Protein AF-A0A291Q264-F1 (afdb_monomer_lite)

Radius of gyration: 13.51 Å; chains: 1; bounding box: 30×26×34 Å

InterPro domains:
  IPR029063 S-adenosyl-L-methionine-dependent methyltransferase superfamily [G3DSA:3.40.50.150] (1-92)
  IPR029063 S-adenosyl-L-methionine-dependent methyltransferase superfamily [SSF53335] (27-88)

Organism: NCBI:txid1616117

Foldseek 3Di:
DDPCVVQDQAKAQDDADPVRHRPAIDGGPVVLVVVCVVVVQDFAEEEEAERALCPNVLVSDDGYHYEYDYPDVVSPVNSVVVVVVSVHDDYDD

pLDDT: mean 85.63, std 9.92, range [52.91, 95.81]

Secondary structure (DSSP, 8-state):
--HHHHTSSS-EEEEE-TTS-EEEEEPPHHHHHHHHHHHT--TT-EEEEES-SSHHHHHS-SSSEEEEE-S-HHHHHHHHHHHTTTT------

Structure (mmCIF, N/CA/C/O backbone):
data_AF-A0A291Q264-F1
#
_entry.id   AF-A0A291Q264-F1
#
loop_
_atom_site.group_PDB
_atom_site.id
_atom_site.type_symbol
_atom_site.label_atom_id
_atom_site.label_alt_id
_atom_site.label_comp_id
_atom_site.label_asym_id
_atom_site.label_entity_id
_atom_site.label_seq_id
_atom_site.pdbx_PDB_ins_code
_atom_site.Cartn_x
_atom_site.Cartn_y
_atom_site.Cartn_z
_atom_site.occupancy
_atom_site.B_iso_or_equiv
_atom_site.auth_seq_id
_atom_site.auth_comp_id
_atom_site.auth_asym_id
_atom_site.auth_atom_id
_atom_site.pdbx_PDB_model_num
ATOM 1 N N . MET A 1 1 ? -0.629 8.226 -15.946 1.00 81.88 1 MET A N 1
ATOM 2 C CA . MET A 1 1 ? -1.523 7.114 -16.327 1.00 81.88 1 MET A CA 1
ATOM 3 C C . MET A 1 1 ? -2.898 7.684 -16.666 1.00 81.88 1 MET A C 1
ATOM 5 O O . MET A 1 1 ? -3.341 8.557 -15.924 1.00 81.88 1 MET A O 1
ATOM 9 N N . PRO A 1 2 ? -3.545 7.264 -17.768 1.00 92.62 2 PRO A N 1
ATOM 10 C CA . PRO A 1 2 ? -4.931 7.628 -18.083 1.00 92.62 2 PRO A CA 1
ATOM 11 C C . PRO A 1 2 ? -5.925 7.121 -17.026 1.00 92.62 2 PRO A C 1
ATOM 13 O O . PRO A 1 2 ? -5.717 6.057 -16.449 1.00 92.62 2 PRO A O 1
ATOM 16 N N . LEU A 1 3 ? -7.034 7.836 -16.801 1.00 92.19 3 LEU A N 1
ATOM 17 C CA . LEU A 1 3 ? -8.007 7.475 -15.756 1.00 92.19 3 LEU A CA 1
ATOM 18 C C . LEU A 1 3 ? -8.634 6.091 -15.962 1.00 92.19 3 LEU A C 1
ATOM 20 O O . LEU A 1 3 ? -8.739 5.333 -15.009 1.00 92.19 3 LEU A O 1
ATOM 24 N N . HIS A 1 4 ? -9.002 5.724 -17.192 1.00 92.69 4 HIS A N 1
ATOM 25 C CA . HIS A 1 4 ? -9.608 4.412 -17.456 1.00 92.69 4 HIS A CA 1
ATOM 26 C C . HIS A 1 4 ? -8.682 3.245 -17.077 1.00 92.69 4 HIS A C 1
ATOM 28 O O . HIS A 1 4 ? -9.162 2.195 -16.675 1.00 92.69 4 HIS A O 1
ATOM 34 N N . GLN A 1 5 ? -7.364 3.439 -17.173 1.00 90.75 5 GLN A N 1
ATOM 35 C CA . GLN A 1 5 ? -6.373 2.458 -16.743 1.00 90.75 5 GLN A CA 1
ATOM 36 C C . GLN A 1 5 ? -6.178 2.501 -15.223 1.00 90.75 5 GLN A C 1
ATOM 38 O O . GLN A 1 5 ? -6.028 1.463 -14.594 1.00 90.75 5 GLN A O 1
ATOM 43 N N . ALA A 1 6 ? -6.233 3.695 -14.625 1.00 89.31 6 ALA A N 1
ATOM 44 C CA . ALA A 1 6 ? -6.130 3.880 -13.179 1.00 89.31 6 ALA A CA 1
ATOM 45 C C . ALA A 1 6 ? -7.277 3.229 -12.392 1.00 89.31 6 ALA A C 1
ATOM 47 O O . ALA A 1 6 ? -7.068 2.789 -11.268 1.00 89.31 6 ALA A O 1
ATOM 48 N N . TYR A 1 7 ? -8.473 3.203 -12.979 1.00 90.94 7 TYR A N 1
ATOM 49 C CA . TYR A 1 7 ? -9.685 2.638 -12.386 1.00 90.94 7 TYR A CA 1
ATOM 50 C C . TYR A 1 7 ? -10.072 1.283 -12.992 1.00 90.94 7 TYR A C 1
ATOM 52 O O . TYR A 1 7 ? -11.171 0.790 -12.743 1.00 90.94 7 TYR A O 1
ATOM 60 N N . ALA A 1 8 ? -9.199 0.682 -13.805 1.00 94.81 8 ALA A N 1
ATOM 61 C CA . ALA A 1 8 ? -9.416 -0.675 -14.282 1.00 94.81 8 ALA A CA 1
ATOM 62 C C . ALA A 1 8 ? -9.398 -1.650 -13.097 1.00 94.81 8 ALA A C 1
ATOM 64 O O . ALA A 1 8 ? -8.661 -1.458 -12.130 1.00 94.81 8 ALA A O 1
ATOM 65 N N . ASN A 1 9 ? -10.183 -2.724 -13.185 1.00 95.81 9 ASN A N 1
ATOM 66 C CA . ASN A 1 9 ? -10.187 -3.773 -12.168 1.00 95.81 9 ASN A CA 1
ATOM 67 C C . ASN A 1 9 ? -9.005 -4.748 -12.353 1.00 95.81 9 ASN A C 1
ATOM 69 O O . ASN A 1 9 ? -9.199 -5.959 -12.438 1.00 95.81 9 ASN A O 1
ATOM 73 N N . ASP A 1 10 ? -7.795 -4.206 -12.483 1.00 95.69 10 ASP A N 1
ATOM 74 C CA . ASP A 1 10 ? -6.568 -4.942 -12.784 1.00 95.69 10 ASP A CA 1
ATOM 75 C C . ASP A 1 10 ? -5.375 -4.354 -12.013 1.00 95.69 10 ASP A C 1
ATOM 77 O O . ASP A 1 10 ? -5.439 -3.254 -11.461 1.00 95.69 10 ASP A O 1
ATOM 81 N N . THR A 1 11 ? -4.285 -5.109 -11.956 1.00 93.25 11 THR A N 1
ATOM 82 C CA . THR A 1 11 ? -3.035 -4.718 -11.306 1.00 93.25 11 THR A CA 1
ATOM 83 C C . THR A 1 11 ? -2.368 -3.580 -12.070 1.00 93.25 11 THR A C 1
ATOM 85 O O . THR A 1 11 ? -2.199 -3.631 -13.288 1.00 93.25 11 THR A O 1
ATOM 88 N N . VAL A 1 12 ? -1.893 -2.571 -11.340 1.00 91.44 12 VAL A N 1
ATOM 89 C CA . VAL A 1 12 ? -1.115 -1.470 -11.918 1.00 91.44 12 VAL A CA 1
ATOM 90 C C . VAL A 1 12 ? 0.356 -1.649 -11.566 1.00 91.44 12 VAL A C 1
ATOM 92 O O . VAL A 1 12 ? 0.744 -1.594 -10.401 1.00 91.44 12 VAL A O 1
ATOM 95 N N . LEU A 1 13 ? 1.209 -1.815 -12.576 1.00 91.50 13 LEU A N 1
ATOM 96 C CA . LEU A 1 13 ? 2.661 -1.826 -12.392 1.00 91.50 13 LEU A CA 1
ATOM 97 C C . LEU A 1 13 ? 3.133 -0.397 -12.109 1.00 91.50 13 LEU A C 1
ATOM 99 O O . LEU A 1 13 ? 2.931 0.502 -12.925 1.00 91.50 13 LEU A O 1
ATOM 103 N N . THR A 1 14 ? 3.737 -0.167 -10.945 1.00 88.56 14 THR A N 1
ATOM 104 C CA . THR A 1 14 ? 4.049 1.199 -10.491 1.00 88.56 14 THR A CA 1
ATOM 105 C C . THR A 1 14 ? 5.534 1.520 -10.453 1.00 88.56 14 THR A C 1
ATOM 107 O O . THR A 1 14 ? 5.892 2.697 -10.388 1.00 88.56 14 THR A O 1
ATOM 11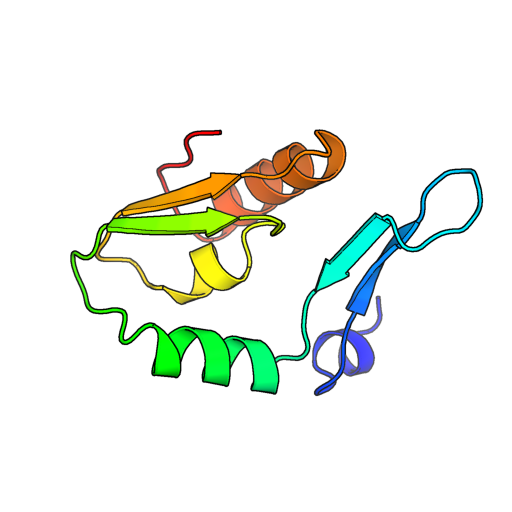0 N N . ARG A 1 15 ? 6.400 0.504 -10.472 1.00 86.31 15 ARG A N 1
ATOM 111 C CA . ARG A 1 15 ? 7.850 0.676 -10.546 1.00 86.31 15 ARG A CA 1
ATOM 112 C C . ARG A 1 15 ? 8.486 -0.518 -11.241 1.00 86.31 15 ARG A C 1
ATOM 114 O O . ARG A 1 15 ? 8.134 -1.661 -10.951 1.00 86.31 15 ARG A O 1
ATOM 121 N N . HIS A 1 16 ? 9.464 -0.227 -12.088 1.00 90.44 16 HIS A N 1
ATOM 122 C CA . HIS A 1 16 ? 10.408 -1.207 -12.605 1.00 90.44 16 HIS A CA 1
ATOM 123 C C . HIS A 1 16 ? 11.798 -0.901 -12.041 1.00 90.44 16 HIS A C 1
ATOM 125 O O . HIS A 1 16 ? 12.117 0.267 -11.806 1.00 90.44 16 HIS A O 1
ATOM 131 N N . SER A 1 17 ? 12.590 -1.933 -11.780 1.00 88.38 17 SER A N 1
ATOM 132 C CA . SER A 1 17 ? 14.019 -1.809 -11.488 1.00 88.38 17 SER A CA 1
ATOM 133 C C . SER A 1 17 ? 14.822 -1.579 -12.770 1.00 88.38 17 SER A C 1
ATOM 135 O O . SER A 1 17 ? 14.305 -1.725 -13.878 1.00 88.38 17 SER A O 1
ATOM 137 N N . ASP A 1 18 ? 16.101 -1.235 -12.615 1.00 89.81 18 ASP A N 1
ATOM 138 C CA . ASP A 1 18 ? 17.002 -0.929 -13.735 1.00 89.81 18 ASP A CA 1
ATOM 139 C C . ASP A 1 18 ? 17.206 -2.126 -14.684 1.00 89.81 18 ASP A C 1
ATOM 141 O O . ASP A 1 18 ? 17.464 -1.947 -15.871 1.00 89.81 18 ASP A O 1
ATOM 145 N N . ASP A 1 19 ? 17.034 -3.352 -14.180 1.00 92.56 19 ASP A N 1
ATOM 146 C CA . ASP A 1 19 ? 17.075 -4.603 -14.950 1.00 92.56 19 ASP A CA 1
ATOM 147 C C . ASP A 1 19 ? 15.736 -4.956 -15.635 1.00 92.56 19 ASP A C 1
ATOM 149 O O . ASP A 1 19 ? 15.594 -6.027 -16.225 1.00 92.56 19 ASP A O 1
ATOM 153 N N . GLY A 1 20 ? 14.741 -4.068 -15.556 1.00 90.94 20 GLY A N 1
ATOM 154 C CA . GLY A 1 20 ? 13.434 -4.213 -16.196 1.00 90.94 20 GLY A CA 1
ATOM 155 C C . GLY A 1 20 ? 12.423 -5.069 -15.429 1.00 90.94 20 GLY A C 1
ATOM 156 O O . GLY A 1 20 ? 11.289 -5.216 -15.890 1.00 90.94 20 GLY A O 1
ATOM 157 N N . ARG A 1 21 ? 12.770 -5.624 -14.260 1.00 91.62 21 ARG A N 1
ATOM 158 C CA . ARG A 1 21 ? 11.805 -6.374 -13.437 1.00 91.62 21 ARG A CA 1
ATOM 159 C C . ARG A 1 21 ? 10.783 -5.431 -12.808 1.00 91.62 21 ARG A C 1
ATOM 161 O O . ARG A 1 21 ? 11.077 -4.280 -12.497 1.00 91.62 21 ARG A O 1
ATOM 168 N N . VAL A 1 22 ? 9.569 -5.926 -12.572 1.00 90.25 22 VAL A N 1
ATOM 169 C CA . VAL A 1 22 ? 8.573 -5.197 -11.775 1.00 90.25 22 VAL A CA 1
ATOM 170 C C . VAL A 1 22 ? 9.041 -5.187 -10.323 1.00 90.25 22 VAL A C 1
ATOM 172 O O . VAL A 1 22 ? 9.096 -6.233 -9.680 1.00 90.25 22 VAL A O 1
ATOM 175 N N . ALA A 1 23 ? 9.368 -4.002 -9.816 1.00 88.69 23 ALA A N 1
ATOM 176 C CA . ALA A 1 23 ? 9.810 -3.798 -8.439 1.00 88.69 23 ALA A CA 1
ATOM 177 C C . ALA A 1 23 ? 8.642 -3.461 -7.500 1.00 88.69 23 ALA A C 1
ATOM 179 O O . ALA A 1 23 ? 8.699 -3.751 -6.313 1.00 88.69 23 ALA A O 1
ATOM 180 N N . SER A 1 24 ? 7.569 -2.853 -8.019 1.00 89.56 24 SER A N 1
ATOM 181 C CA . SER A 1 24 ? 6.376 -2.532 -7.232 1.00 89.56 24 SER A CA 1
ATOM 182 C C . SER A 1 24 ? 5.130 -2.511 -8.108 1.00 89.56 24 SER A C 1
ATOM 184 O O . SER A 1 24 ? 5.147 -2.037 -9.249 1.00 89.56 24 SER A O 1
ATOM 186 N N . SER A 1 25 ? 4.018 -2.965 -7.544 1.00 91.31 25 SER A N 1
ATOM 187 C CA . SER A 1 25 ? 2.700 -2.935 -8.171 1.00 91.31 25 SER A CA 1
ATOM 188 C C . SER A 1 25 ? 1.639 -2.532 -7.152 1.00 91.31 25 SER A C 1
ATOM 190 O O . SER A 1 25 ? 1.867 -2.595 -5.946 1.00 91.31 25 SER A O 1
ATOM 192 N N . LEU A 1 26 ? 0.497 -2.076 -7.648 1.00 90.50 26 LEU A N 1
ATOM 193 C CA . LEU A 1 26 ? -0.728 -1.964 -6.874 1.00 90.50 26 LEU A CA 1
ATOM 194 C C . LEU A 1 26 ? -1.627 -3.117 -7.288 1.00 90.50 26 LEU A C 1
ATOM 196 O O . LEU A 1 26 ? -1.932 -3.254 -8.475 1.00 90.50 26 LEU A O 1
ATOM 200 N N . SER A 1 27 ? -2.019 -3.928 -6.307 1.00 92.31 27 SER A N 1
ATOM 201 C CA . SER A 1 27 ? -2.978 -5.011 -6.496 1.00 92.31 27 SER A CA 1
ATOM 202 C C . SER A 1 27 ? -4.260 -4.498 -7.140 1.00 92.31 27 SER A C 1
ATOM 204 O O . SER A 1 27 ? -4.668 -3.360 -6.908 1.00 92.31 27 SER A O 1
ATOM 206 N N . ALA A 1 28 ? -4.913 -5.364 -7.912 1.00 94.75 28 ALA A N 1
ATOM 207 C CA . ALA A 1 28 ? -6.220 -5.061 -8.471 1.00 94.75 28 ALA A CA 1
ATOM 208 C C . ALA A 1 28 ? -7.231 -4.680 -7.363 1.00 94.75 28 ALA A C 1
ATOM 210 O O . ALA A 1 28 ? -7.183 -5.271 -6.277 1.00 94.75 28 ALA A O 1
ATOM 211 N N . PRO A 1 29 ? -8.176 -3.757 -7.629 1.00 94.56 29 PRO A N 1
ATOM 212 C CA . PRO A 1 29 ? -9.152 -3.300 -6.638 1.00 94.56 29 PRO A CA 1
ATOM 213 C C . PRO A 1 29 ? -9.929 -4.431 -5.954 1.00 94.56 29 PRO A C 1
ATOM 215 O O . PRO A 1 29 ? -10.090 -4.416 -4.735 1.00 94.56 29 PRO A O 1
ATOM 218 N N . TRP A 1 30 ? -10.365 -5.440 -6.719 1.00 95.69 30 TRP A N 1
ATOM 219 C CA . TRP A 1 30 ? -11.067 -6.605 -6.170 1.00 95.69 30 TRP A CA 1
ATOM 220 C C . TRP A 1 30 ? -10.224 -7.371 -5.140 1.00 95.69 30 TRP A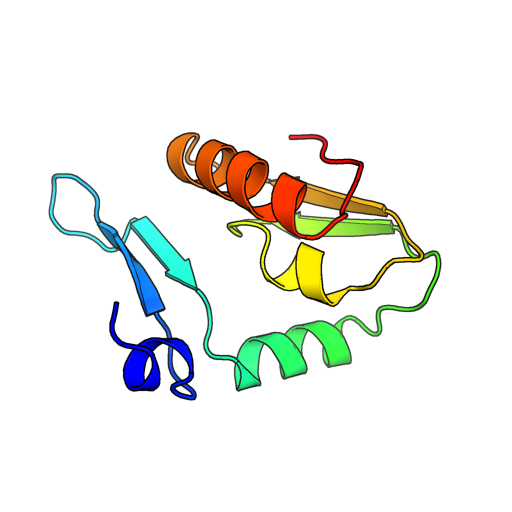 C 1
ATOM 222 O O . TRP A 1 30 ? -10.729 -7.752 -4.091 1.00 95.69 30 TRP A O 1
ATOM 232 N N . LEU A 1 31 ? -8.921 -7.530 -5.389 1.00 95.00 31 LEU A N 1
ATOM 233 C CA . LEU A 1 31 ? -8.027 -8.249 -4.486 1.00 95.00 31 LEU A CA 1
ATOM 234 C C . LEU A 1 31 ? -7.790 -7.459 -3.193 1.00 95.00 31 LEU A C 1
ATOM 236 O O . LEU A 1 31 ? -7.704 -8.041 -2.116 1.00 95.00 31 LEU A O 1
ATOM 240 N N . GLN A 1 32 ? -7.710 -6.130 -3.278 1.00 93.19 32 GLN A N 1
ATOM 241 C CA .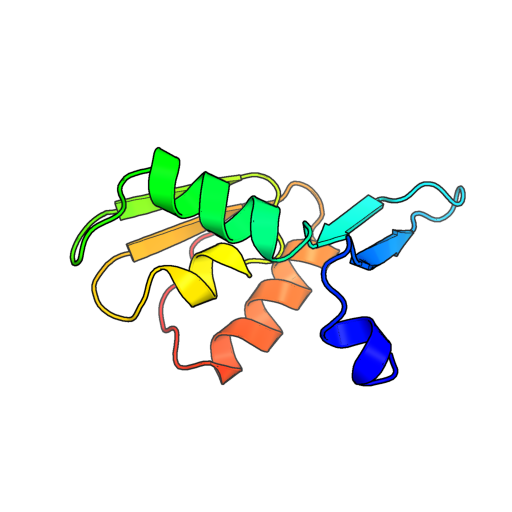 GLN A 1 32 ? -7.596 -5.278 -2.090 1.00 93.19 32 GLN A CA 1
ATOM 242 C C . GLN A 1 32 ? -8.839 -5.373 -1.203 1.00 93.19 32 GLN A C 1
ATOM 244 O O . GLN A 1 32 ? -8.707 -5.444 0.020 1.00 93.19 32 GLN A O 1
ATOM 249 N N . ALA A 1 33 ? -10.029 -5.419 -1.810 1.00 93.19 33 ALA A N 1
ATOM 250 C CA . ALA A 1 33 ? -11.277 -5.646 -1.088 1.00 93.19 33 ALA A CA 1
ATOM 251 C C . ALA A 1 33 ? -11.264 -7.009 -0.376 1.00 93.19 33 ALA A C 1
ATOM 253 O O . ALA A 1 33 ? -11.433 -7.046 0.843 1.00 93.19 33 ALA A O 1
ATOM 254 N N . ASP A 1 34 ? -10.937 -8.091 -1.090 1.00 95.56 34 ASP A N 1
ATOM 255 C CA . ASP A 1 34 ? -10.839 -9.441 -0.515 1.00 95.56 34 ASP A CA 1
ATOM 256 C C . ASP A 1 34 ? -9.850 -9.499 0.662 1.00 95.56 34 ASP A C 1
ATOM 258 O O . ASP A 1 34 ? -10.142 -10.081 1.710 1.00 95.56 34 ASP A O 1
ATOM 262 N N . MET A 1 35 ? -8.681 -8.861 0.530 1.00 93.00 35 MET A N 1
ATOM 263 C CA . MET A 1 35 ? -7.678 -8.789 1.599 1.00 93.00 35 MET A CA 1
ATOM 264 C C . MET A 1 35 ? -8.217 -8.078 2.849 1.00 93.00 35 MET A C 1
ATOM 266 O O . MET A 1 35 ? -8.006 -8.554 3.968 1.00 93.00 35 MET A O 1
ATOM 270 N N . LEU A 1 36 ? -8.905 -6.945 2.678 1.00 91.06 36 LEU A N 1
ATOM 271 C CA . LEU A 1 36 ? -9.469 -6.167 3.786 1.00 91.06 36 LEU A CA 1
ATOM 272 C C . LEU A 1 36 ? -10.627 -6.902 4.473 1.00 91.06 36 LEU A C 1
ATOM 274 O O . LEU A 1 36 ? -10.701 -6.912 5.707 1.00 91.06 36 LEU A O 1
ATOM 278 N N . GLU A 1 37 ? -11.493 -7.553 3.696 1.00 93.19 37 GLU A N 1
ATOM 279 C CA . GLU A 1 37 ? -12.590 -8.376 4.210 1.00 93.19 37 GLU A CA 1
ATOM 280 C C . GLU A 1 37 ? -12.062 -9.574 5.002 1.00 93.19 37 GLU A C 1
ATOM 282 O O . GLU A 1 37 ? -12.472 -9.791 6.148 1.00 93.19 37 GLU A O 1
ATOM 287 N N . ALA A 1 38 ? -11.092 -10.306 4.448 1.00 95.06 38 ALA A N 1
ATOM 288 C CA . ALA A 1 38 ? -10.459 -11.442 5.113 1.00 95.06 38 ALA A CA 1
ATOM 289 C C . ALA A 1 38 ? -9.750 -11.030 6.414 1.00 95.06 38 ALA A C 1
ATOM 291 O O . ALA A 1 38 ? -9.832 -11.732 7.429 1.00 95.06 38 ALA A O 1
ATOM 292 N N . ALA A 1 39 ? -9.102 -9.861 6.415 1.00 92.19 39 ALA A N 1
ATOM 293 C CA . ALA A 1 39 ? -8.456 -9.298 7.596 1.00 92.19 39 ALA A CA 1
ATOM 294 C C . ALA A 1 39 ? -9.457 -8.839 8.674 1.00 92.19 39 ALA A C 1
ATOM 296 O O . ALA A 1 39 ? -9.066 -8.658 9.830 1.00 92.19 39 ALA A O 1
ATOM 297 N N . ARG A 1 40 ? -10.748 -8.689 8.330 1.00 93.00 40 ARG A N 1
ATOM 298 C CA . ARG A 1 40 ? -11.835 -8.283 9.241 1.00 93.00 40 ARG A CA 1
ATOM 299 C C . ARG A 1 40 ? -11.475 -7.027 10.039 1.00 93.00 40 ARG A C 1
ATOM 301 O O . ARG A 1 40 ? -11.698 -6.958 11.253 1.00 93.00 40 ARG A O 1
ATOM 308 N N . ILE A 1 41 ? -10.881 -6.048 9.357 1.00 87.62 41 ILE A N 1
ATOM 309 C CA . ILE A 1 41 ? -10.464 -4.784 9.968 1.00 87.62 41 ILE A CA 1
ATOM 310 C C . ILE A 1 41 ? -11.693 -4.025 10.476 1.00 87.62 41 ILE A C 1
ATOM 312 O O . ILE A 1 41 ? -12.737 -3.993 9.829 1.00 87.62 41 ILE A O 1
ATOM 316 N N . ARG A 1 42 ? -11.578 -3.426 11.664 1.00 87.75 42 ARG A N 1
ATOM 317 C CA . ARG A 1 42 ? -12.640 -2.640 12.298 1.00 87.75 42 ARG A CA 1
ATOM 318 C C . ARG A 1 42 ? -12.092 -1.295 12.773 1.00 87.75 42 ARG A C 1
ATOM 320 O O . ARG A 1 42 ? -10.894 -1.202 13.058 1.00 87.75 42 ARG A O 1
ATOM 327 N N . PRO A 1 43 ? -12.961 -0.282 12.932 1.00 86.19 43 PRO A N 1
ATOM 328 C CA . PRO A 1 43 ? -12.619 0.961 13.607 1.00 86.19 43 PRO A CA 1
ATOM 329 C C . PRO A 1 43 ? -11.831 0.741 14.904 1.00 86.19 43 PRO A C 1
ATOM 331 O O . PRO A 1 43 ? -12.231 -0.045 15.761 1.00 86.19 43 PRO A O 1
ATOM 334 N N . GLY A 1 44 ? -10.702 1.435 15.041 1.00 85.00 44 GLY A N 1
ATOM 335 C CA . GLY A 1 44 ? -9.832 1.379 16.218 1.00 85.00 44 GLY A CA 1
ATOM 336 C C . GLY A 1 44 ? -8.786 0.260 16.198 1.00 85.00 44 GLY A C 1
ATOM 337 O O . GLY A 1 44 ? -7.925 0.233 17.077 1.00 85.00 44 GLY A O 1
ATOM 338 N N . HIS A 1 45 ? -8.802 -0.637 15.206 1.00 89.44 45 HIS A N 1
ATOM 339 C CA . HIS A 1 45 ? -7.743 -1.634 15.057 1.00 89.44 45 HIS A CA 1
ATOM 340 C C . HIS A 1 45 ? -6.383 -0.986 14.753 1.00 89.44 45 HIS A C 1
ATOM 342 O O . HIS A 1 45 ? -6.275 0.082 14.142 1.00 89.44 45 HIS A O 1
ATOM 348 N N . ARG A 1 46 ? -5.325 -1.685 15.173 1.00 89.25 46 ARG A N 1
ATOM 349 C CA . ARG A 1 46 ? -3.944 -1.415 14.772 1.00 89.25 46 ARG A CA 1
ATOM 350 C C . ARG A 1 46 ? -3.586 -2.391 13.662 1.00 89.25 46 ARG A C 1
ATOM 352 O O . ARG A 1 46 ? -3.676 -3.597 13.874 1.00 89.25 46 ARG A O 1
ATOM 359 N N . VAL A 1 47 ? -3.214 -1.876 12.500 1.00 88.25 47 VAL A N 1
ATOM 360 C CA . VAL A 1 47 ? -2.976 -2.672 11.291 1.00 88.25 47 VAL A CA 1
ATOM 361 C C . VAL A 1 47 ? -1.519 -2.532 10.878 1.00 88.25 47 VAL A C 1
ATOM 363 O O . VAL A 1 47 ? -0.970 -1.432 10.902 1.00 88.25 47 VAL A O 1
ATOM 366 N N . LEU A 1 48 ? -0.902 -3.652 10.509 1.00 89.56 48 LEU A N 1
ATOM 367 C CA . LEU A 1 48 ? 0.419 -3.694 9.897 1.00 89.56 48 LEU A CA 1
ATOM 368 C C . LEU A 1 48 ? 0.262 -4.108 8.434 1.00 89.56 48 LEU A C 1
ATOM 370 O O . LEU A 1 48 ? -0.228 -5.199 8.154 1.00 89.56 48 LEU A O 1
ATOM 374 N N . GLU A 1 49 ? 0.678 -3.241 7.522 1.00 87.88 49 GLU A N 1
ATOM 375 C CA . GLU A 1 49 ? 0.744 -3.507 6.090 1.00 87.88 49 GLU A CA 1
ATOM 376 C C . GLU A 1 49 ? 2.209 -3.731 5.685 1.00 87.88 49 GLU A C 1
ATOM 378 O O . GLU A 1 49 ? 3.075 -2.918 6.005 1.00 87.88 49 GLU A O 1
ATOM 383 N N . ILE A 1 50 ? 2.497 -4.843 5.002 1.00 88.88 50 ILE A N 1
ATOM 384 C CA . ILE A 1 50 ? 3.851 -5.237 4.583 1.00 88.88 50 ILE A CA 1
ATOM 385 C C . ILE A 1 50 ? 3.893 -5.330 3.059 1.00 88.88 50 ILE A C 1
ATOM 387 O O . ILE A 1 50 ? 3.082 -6.044 2.474 1.00 88.88 50 ILE A O 1
ATOM 391 N N . GLY A 1 51 ? 4.861 -4.660 2.430 1.00 83.88 51 GLY A N 1
ATOM 392 C CA . GLY A 1 51 ? 5.083 -4.717 0.981 1.00 83.88 51 GLY A CA 1
ATOM 393 C C . GLY A 1 51 ? 4.064 -3.905 0.184 1.00 83.88 51 GLY A C 1
ATOM 394 O O . GLY A 1 51 ? 3.523 -4.389 -0.809 1.00 83.88 51 GLY A O 1
ATOM 395 N N . SER A 1 52 ? 3.746 -2.694 0.649 1.00 74.25 52 SER A N 1
ATOM 396 C CA . SER A 1 52 ? 2.742 -1.837 0.022 1.00 74.25 52 SER A CA 1
ATOM 397 C C . SER A 1 52 ? 3.144 -0.369 0.026 1.00 74.25 52 SER A C 1
ATOM 399 O O . SER A 1 52 ? 3.694 0.158 0.991 1.00 74.25 52 SER A O 1
ATOM 401 N N . GLY A 1 53 ? 2.756 0.331 -1.042 1.00 78.50 53 GLY A N 1
ATOM 402 C CA . GLY A 1 53 ? 2.827 1.789 -1.152 1.00 78.50 53 GLY A CA 1
ATOM 403 C C . GLY A 1 53 ? 1.744 2.535 -0.359 1.00 78.50 53 GLY A C 1
ATOM 404 O O . GLY A 1 53 ? 1.449 3.682 -0.696 1.00 78.50 53 GLY A O 1
ATOM 405 N N . GLY A 1 54 ? 1.122 1.889 0.634 1.00 80.12 54 GLY A N 1
ATOM 406 C CA . GLY A 1 54 ? 0.138 2.468 1.550 1.00 80.12 54 GLY A CA 1
ATOM 407 C C . GLY A 1 54 ? -1.282 2.607 0.999 1.00 80.12 54 GLY A C 1
ATOM 408 O O . GLY A 1 54 ? -2.091 3.334 1.570 1.00 80.12 54 GLY A O 1
ATOM 409 N N . TYR A 1 55 ? -1.627 1.939 -0.105 1.00 87.44 55 TYR A N 1
ATOM 410 C CA . TYR A 1 55 ? -2.980 2.054 -0.659 1.00 87.44 55 TYR A CA 1
ATOM 411 C C . TYR A 1 55 ? -4.028 1.398 0.247 1.00 87.44 55 TYR A C 1
ATOM 413 O O . TYR A 1 55 ? -5.042 2.029 0.532 1.00 87.44 55 TYR A O 1
ATOM 421 N N . ASN A 1 56 ? -3.792 0.183 0.770 1.00 87.62 56 ASN A N 1
ATOM 422 C CA . ASN A 1 56 ? -4.749 -0.397 1.721 1.00 87.62 56 ASN A CA 1
ATOM 423 C C . ASN A 1 56 ? -4.765 0.403 3.027 1.00 87.62 56 ASN A C 1
ATOM 425 O O . ASN A 1 56 ? -5.834 0.573 3.607 1.00 87.62 56 ASN A O 1
ATOM 429 N N . ALA A 1 57 ? -3.627 0.967 3.454 1.00 84.19 57 ALA A N 1
ATOM 430 C CA . ALA A 1 57 ? -3.598 1.898 4.580 1.00 84.19 57 ALA A CA 1
ATOM 431 C C . ALA A 1 57 ? -4.549 3.093 4.394 1.00 84.19 57 ALA A C 1
ATOM 433 O O . ALA A 1 57 ? -5.218 3.487 5.349 1.00 84.19 57 ALA A O 1
ATOM 434 N N . ALA A 1 58 ? -4.672 3.634 3.177 1.00 85.25 58 ALA A N 1
ATOM 435 C CA . ALA A 1 58 ? -5.644 4.687 2.876 1.00 85.25 58 ALA A CA 1
ATOM 436 C C . ALA A 1 58 ? -7.108 4.201 2.937 1.00 85.25 58 ALA A C 1
ATOM 438 O O . ALA A 1 58 ? -8.001 4.998 3.222 1.00 85.25 58 ALA A O 1
ATOM 439 N N . LEU A 1 59 ? -7.362 2.908 2.698 1.00 86.12 59 LEU A N 1
ATOM 440 C CA . LEU A 1 59 ? -8.703 2.307 2.688 1.00 86.12 59 LEU A CA 1
ATOM 441 C C . LEU A 1 59 ? -9.212 1.865 4.070 1.00 86.12 59 LEU A C 1
ATOM 443 O O . LEU A 1 59 ? -10.422 1.776 4.262 1.00 86.12 59 LEU A O 1
ATOM 447 N N . VAL A 1 60 ? -8.329 1.613 5.044 1.00 82.38 60 VAL A N 1
ATOM 448 C CA . VAL A 1 60 ? -8.698 1.169 6.411 1.00 82.38 60 VAL A CA 1
ATOM 449 C C . VAL A 1 60 ? -9.549 2.207 7.175 1.00 82.38 60 VAL A C 1
ATOM 451 O O . VAL A 1 60 ? -10.215 1.870 8.156 1.00 82.38 60 VAL A O 1
ATOM 454 N N . GLY A 1 61 ? -9.614 3.450 6.692 1.00 70.62 61 GLY A N 1
ATOM 455 C CA . GLY A 1 61 ? -10.486 4.494 7.229 1.00 70.62 61 GLY A CA 1
ATOM 456 C C . GLY A 1 61 ? -9.868 5.286 8.394 1.00 70.62 61 GLY A C 1
ATOM 457 O O . GLY A 1 61 ? -8.749 5.014 8.825 1.00 70.62 61 GLY A O 1
ATOM 458 N N . PRO A 1 62 ? -10.576 6.311 8.908 1.00 67.81 62 PRO A N 1
ATOM 459 C CA . PRO A 1 62 ? -9.992 7.342 9.777 1.00 67.81 62 PRO A CA 1
ATOM 460 C C . PRO A 1 62 ? -9.786 6.903 11.233 1.00 67.81 62 PRO A C 1
ATOM 462 O O . PRO A 1 62 ? -9.058 7.546 11.985 1.00 67.81 62 PRO A O 1
ATOM 465 N N . THR A 1 63 ? -10.457 5.835 11.660 1.00 63.88 63 THR A N 1
ATOM 466 C CA . THR A 1 63 ? -10.429 5.350 13.041 1.00 63.88 63 THR A CA 1
ATOM 467 C C . THR A 1 63 ? -9.534 4.120 13.132 1.00 63.88 63 THR A C 1
ATOM 469 O O . THR A 1 63 ? -9.963 3.019 12.793 1.00 63.88 63 THR A O 1
ATOM 472 N N . GLY A 1 64 ? -8.302 4.290 13.600 1.00 73.12 64 GLY A N 1
ATOM 473 C CA . GLY A 1 64 ? -7.314 3.215 13.718 1.00 73.12 64 GLY A CA 1
ATOM 474 C C . GLY A 1 64 ? -5.890 3.744 13.573 1.00 73.12 64 GLY A C 1
ATOM 475 O O . GLY A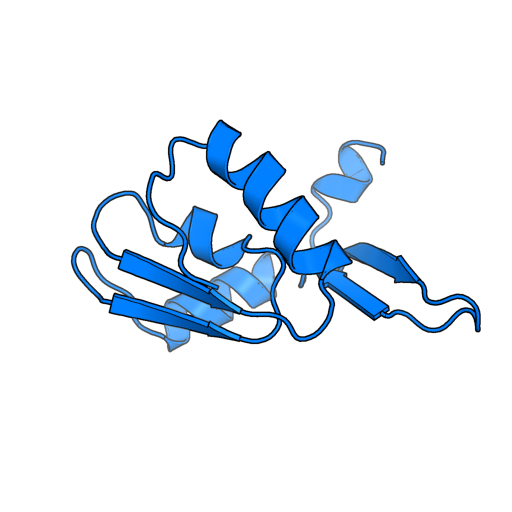 1 64 ? -5.677 4.945 13.417 1.00 73.12 64 GLY A O 1
ATOM 476 N N . HIS A 1 65 ? -4.906 2.850 13.638 1.00 82.81 65 HIS A N 1
ATOM 477 C CA . HIS A 1 65 ? -3.511 3.187 13.347 1.00 82.81 65 HIS A CA 1
ATOM 478 C C . HIS A 1 65 ? -2.946 2.167 12.366 1.00 82.81 65 HIS A C 1
ATOM 480 O O . HIS A 1 65 ? -2.924 0.976 12.678 1.00 82.81 65 HIS A O 1
ATOM 486 N N . VAL A 1 66 ? -2.490 2.629 11.203 1.00 84.94 66 VAL A N 1
ATOM 487 C CA . VAL A 1 66 ? -1.869 1.768 10.195 1.00 84.94 66 VAL A CA 1
ATOM 488 C C . VAL A 1 66 ? -0.376 2.055 10.139 1.00 84.94 66 VAL A C 1
ATOM 490 O O . VAL A 1 66 ? 0.050 3.188 9.941 1.00 84.94 66 VAL A O 1
ATOM 493 N N . THR A 1 67 ? 0.421 1.012 10.317 1.00 86.31 67 THR A N 1
ATOM 494 C CA . THR A 1 67 ? 1.859 1.021 10.060 1.00 86.31 67 THR A CA 1
ATOM 495 C C . THR A 1 67 ? 2.073 0.320 8.726 1.00 86.31 67 THR A C 1
ATOM 497 O O . THR A 1 67 ? 1.657 -0.825 8.580 1.00 86.31 67 THR A O 1
ATOM 500 N N . THR A 1 68 ? 2.681 0.996 7.754 1.00 86.00 68 THR A N 1
ATOM 501 C CA . THR A 1 68 ? 3.016 0.409 6.450 1.00 86.00 68 THR A CA 1
ATOM 502 C C . THR A 1 68 ? 4.527 0.378 6.291 1.00 86.00 68 THR A C 1
ATOM 504 O O . THR A 1 68 ? 5.194 1.345 6.649 1.00 86.00 68 THR A O 1
ATOM 507 N N . LEU A 1 69 ? 5.063 -0.723 5.771 1.00 87.94 69 LEU A N 1
ATOM 508 C CA . LEU A 1 69 ? 6.497 -0.903 5.557 1.00 87.94 69 LEU A CA 1
ATOM 509 C C . LEU A 1 69 ? 6.787 -1.537 4.202 1.00 87.94 69 LEU A C 1
ATOM 511 O O . LEU A 1 69 ? 6.054 -2.406 3.728 1.00 87.94 69 LEU A O 1
ATOM 515 N N . ASP A 1 70 ? 7.888 -1.104 3.603 1.00 90.25 70 ASP A N 1
ATOM 516 C CA . ASP A 1 70 ? 8.418 -1.647 2.361 1.00 90.25 70 ASP A CA 1
ATOM 517 C C . ASP A 1 70 ? 9.947 -1.695 2.448 1.00 90.25 70 ASP A C 1
ATOM 519 O O . ASP A 1 70 ? 10.566 -0.921 3.181 1.00 90.25 70 ASP A O 1
ATOM 523 N N . ILE A 1 71 ? 10.548 -2.633 1.721 1.00 90.06 71 ILE A N 1
ATOM 524 C CA . ILE A 1 71 ? 12.003 -2.777 1.638 1.00 90.06 71 ILE A CA 1
ATOM 525 C C . ILE A 1 71 ? 12.624 -1.752 0.685 1.00 90.06 71 ILE A C 1
ATOM 527 O O . ILE A 1 71 ? 13.815 -1.472 0.800 1.00 90.06 71 ILE A O 1
ATOM 531 N N . ASP A 1 72 ? 11.844 -1.215 -0.260 1.00 88.94 72 ASP A N 1
ATOM 532 C CA . ASP A 1 72 ? 12.291 -0.231 -1.244 1.00 88.94 72 ASP A CA 1
ATOM 533 C C . ASP A 1 72 ? 11.997 1.199 -0.743 1.00 88.94 72 ASP A C 1
ATOM 535 O O . ASP A 1 72 ? 10.828 1.608 -0.692 1.00 88.94 72 ASP A O 1
ATOM 539 N N . PRO A 1 73 ? 13.029 2.009 -0.427 1.00 89.06 73 PRO A N 1
ATOM 540 C CA . PRO A 1 73 ? 12.846 3.391 0.020 1.00 89.06 73 PRO A CA 1
ATOM 541 C C . PRO A 1 73 ? 12.067 4.259 -0.975 1.00 89.06 73 PRO A C 1
ATOM 543 O O . PRO A 1 73 ? 11.341 5.169 -0.583 1.00 89.06 73 PRO A O 1
ATOM 546 N N . ALA A 1 74 ? 12.153 3.969 -2.278 1.00 88.25 74 ALA A N 1
ATOM 547 C CA . ALA A 1 74 ? 11.401 4.720 -3.278 1.00 88.25 74 ALA A CA 1
ATOM 548 C C . ALA A 1 74 ? 9.884 4.490 -3.150 1.00 88.25 74 ALA A C 1
ATOM 550 O O . ALA A 1 74 ? 9.086 5.371 -3.491 1.00 88.25 74 ALA A O 1
ATOM 551 N N . VAL A 1 75 ? 9.469 3.316 -2.662 1.00 88.69 75 VAL A N 1
ATOM 552 C CA . VAL A 1 75 ? 8.059 2.995 -2.411 1.00 88.69 75 VAL A CA 1
ATOM 553 C C . VAL A 1 75 ? 7.564 3.718 -1.160 1.00 88.69 75 VAL A C 1
ATOM 555 O O . VAL A 1 75 ? 6.500 4.344 -1.217 1.00 88.69 75 VAL A O 1
ATOM 558 N N . THR A 1 76 ? 8.336 3.704 -0.068 1.00 89.31 76 THR A N 1
ATOM 559 C CA . THR A 1 76 ? 7.969 4.377 1.192 1.00 89.31 76 THR A CA 1
ATOM 560 C C . THR A 1 76 ? 7.941 5.905 1.054 1.00 89.31 76 THR A C 1
ATOM 562 O O . THR A 1 76 ? 7.001 6.553 1.525 1.00 89.31 76 THR A O 1
ATOM 565 N N . ASP A 1 77 ? 8.873 6.502 0.307 1.00 89.31 77 ASP A N 1
ATOM 566 C CA . ASP A 1 77 ? 8.879 7.943 0.004 1.00 89.31 77 ASP A CA 1
ATOM 567 C C . ASP A 1 77 ? 7.637 8.368 -0.791 1.00 89.31 77 ASP A C 1
ATOM 569 O O . ASP A 1 77 ? 6.990 9.386 -0.507 1.00 89.31 77 ASP A O 1
ATOM 573 N N . ARG A 1 78 ? 7.273 7.568 -1.800 1.00 88.12 78 ARG A N 1
ATOM 574 C CA . ARG A 1 78 ? 6.079 7.798 -2.620 1.00 88.12 78 ARG A CA 1
ATOM 575 C C . ARG A 1 78 ? 4.809 7.713 -1.775 1.00 88.12 78 ARG A C 1
ATOM 577 O O . ARG A 1 78 ? 3.946 8.586 -1.885 1.00 88.12 78 ARG A O 1
ATOM 584 N N . ALA A 1 79 ? 4.709 6.683 -0.941 1.00 87.56 79 ALA A N 1
ATOM 585 C CA . ALA A 1 79 ? 3.592 6.467 -0.032 1.00 87.56 79 ALA A CA 1
ATOM 586 C C . ALA A 1 79 ? 3.443 7.636 0.954 1.00 87.56 79 ALA A C 1
ATOM 588 O O . ALA A 1 79 ? 2.369 8.231 1.034 1.00 87.56 79 ALA A O 1
ATOM 589 N N . 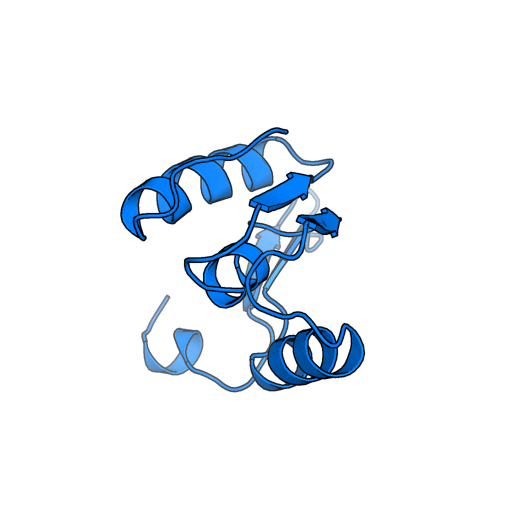THR A 1 80 ? 4.540 8.055 1.600 1.00 86.44 80 THR A N 1
ATOM 590 C CA . THR A 1 80 ? 4.578 9.228 2.494 1.00 86.44 80 THR A CA 1
ATOM 591 C C . THR A 1 80 ? 3.995 10.467 1.815 1.00 86.44 80 THR A C 1
ATOM 593 O O . THR A 1 80 ? 3.121 11.141 2.364 1.00 86.44 80 THR A O 1
ATOM 596 N N . ARG A 1 81 ? 4.444 10.761 0.587 1.00 86.88 81 ARG A N 1
ATOM 597 C CA . ARG A 1 81 ? 4.015 11.950 -0.159 1.00 86.88 81 ARG A CA 1
ATOM 598 C C . ARG A 1 81 ? 2.526 11.939 -0.490 1.00 86.88 81 ARG A C 1
ATOM 600 O O . ARG A 1 81 ? 1.886 12.987 -0.424 1.00 86.88 81 ARG A O 1
ATOM 607 N N . TYR A 1 82 ? 1.983 10.801 -0.916 1.00 86.25 82 TYR A N 1
ATOM 608 C CA . TYR A 1 82 ? 0.589 10.737 -1.355 1.00 86.25 82 TYR A CA 1
ATOM 609 C C . TYR A 1 82 ? -0.388 10.601 -0.197 1.00 86.25 82 TYR A C 1
ATOM 611 O O . TYR A 1 82 ? -1.433 11.246 -0.227 1.00 86.25 82 TYR A O 1
ATOM 619 N N . LEU A 1 83 ? -0.033 9.862 0.848 1.00 82.88 83 LEU A N 1
ATOM 620 C CA . LEU A 1 83 ? -0.900 9.691 2.008 1.00 82.88 83 LEU A CA 1
ATOM 621 C C . LEU A 1 83 ? -1.043 10.963 2.848 1.00 82.88 83 LEU A C 1
ATOM 623 O O . LEU A 1 83 ? -2.117 11.248 3.373 1.00 82.88 83 LEU A O 1
ATOM 627 N N . ALA A 1 84 ? -0.006 11.802 2.897 1.00 81.44 84 ALA A N 1
ATOM 628 C CA . ALA A 1 84 ? -0.125 13.131 3.497 1.00 81.44 84 ALA A CA 1
ATOM 629 C C . ALA A 1 84 ? -1.229 13.983 2.830 1.00 81.44 84 ALA A C 1
ATOM 631 O O . ALA A 1 84 ? -1.780 14.889 3.451 1.00 81.44 84 ALA A O 1
ATOM 632 N N . ARG A 1 85 ? -1.588 13.687 1.571 1.00 82.31 85 ARG A N 1
ATOM 633 C CA . ARG A 1 85 ? -2.634 14.397 0.817 1.00 82.31 85 ARG A CA 1
ATOM 634 C C . ARG A 1 85 ? -4.033 13.812 1.016 1.00 82.31 85 ARG A C 1
ATOM 636 O O . ARG A 1 85 ? -4.993 14.447 0.592 1.00 82.31 85 ARG A O 1
ATOM 643 N N . THR A 1 86 ? -4.162 12.637 1.634 1.00 75.94 86 THR A N 1
ATOM 644 C CA . THR A 1 86 ? -5.453 11.964 1.873 1.00 75.94 86 THR A CA 1
ATOM 645 C C . THR A 1 86 ? -6.018 12.239 3.268 1.00 75.94 86 THR A C 1
ATOM 647 O O . THR A 1 86 ? -7.065 11.705 3.615 1.00 75.94 86 THR A O 1
ATOM 650 N N . GLY A 1 87 ? -5.352 13.079 4.071 1.00 66.62 87 GLY A N 1
ATOM 651 C CA . GLY A 1 87 ? -5.765 13.393 5.445 1.00 66.62 87 GLY A CA 1
ATOM 652 C C . GLY A 1 87 ? -5.342 12.346 6.481 1.00 66.62 87 GLY A C 1
ATOM 653 O O . GLY A 1 87 ? -5.766 12.416 7.632 1.00 66.62 87 GLY A O 1
ATOM 654 N N . THR A 1 88 ? -4.498 11.386 6.096 1.00 65.50 88 THR A N 1
ATOM 655 C CA . THR A 1 88 ? -3.969 10.353 6.989 1.00 65.50 88 THR A CA 1
ATOM 656 C C . THR A 1 88 ? -2.731 10.889 7.720 1.00 65.50 88 THR A C 1
ATOM 658 O O . THR A 1 88 ? -1.772 11.328 7.088 1.00 65.50 88 THR A O 1
ATOM 661 N N . THR A 1 89 ? -2.751 10.896 9.055 1.00 56.06 89 TH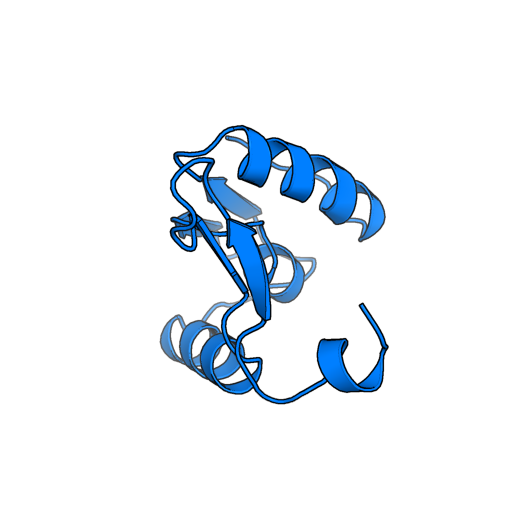R A N 1
ATOM 662 C CA . THR A 1 89 ? -1.854 11.738 9.877 1.00 56.06 89 THR A CA 1
ATOM 663 C C . THR A 1 89 ? -0.734 11.011 10.625 1.00 56.06 89 THR A C 1
ATOM 665 O O . THR A 1 89 ? 0.042 11.673 11.310 1.00 56.06 89 THR A O 1
ATOM 668 N N . ALA A 1 90 ? -0.585 9.687 10.505 1.00 52.91 90 ALA A N 1
ATOM 669 C CA . ALA A 1 90 ? 0.491 8.974 11.199 1.00 52.91 90 ALA A CA 1
ATOM 670 C C . ALA A 1 90 ? 1.033 7.784 10.396 1.00 52.91 90 ALA A C 1
ATOM 672 O O . ALA A 1 90 ? 0.346 6.778 10.245 1.00 52.91 90 ALA A O 1
ATOM 673 N N . PHE A 1 91 ? 2.290 7.893 9.954 1.00 57.25 91 PHE A N 1
ATOM 674 C CA . PHE A 1 91 ? 3.067 6.806 9.354 1.00 57.25 91 PHE A CA 1
ATOM 675 C C . PHE A 1 91 ? 4.323 6.579 10.179 1.00 57.25 91 PHE A C 1
ATOM 677 O O . PHE A 1 91 ? 5.016 7.530 10.542 1.00 57.25 91 PHE A O 1
ATOM 684 N N . ARG A 1 92 ? 4.612 5.316 10.476 1.00 53.41 92 ARG A N 1
ATOM 685 C CA . ARG A 1 92 ? 5.885 4.893 11.049 1.00 53.41 92 ARG A CA 1
ATOM 686 C C . ARG A 1 92 ? 6.447 3.835 10.110 1.00 53.41 92 ARG A C 1
ATOM 688 O O . ARG A 1 92 ? 5.751 2.857 9.853 1.00 53.41 92 ARG A O 1
ATOM 695 N N . TRP A 1 93 ? 7.630 4.102 9.573 1.00 53.97 93 TRP A N 1
ATOM 696 C CA . TRP A 1 93 ? 8.378 3.200 8.702 1.00 53.97 93 TRP A CA 1
ATOM 697 C C . TRP A 1 93 ? 9.275 2.297 9.546 1.00 53.97 93 TRP A C 1
ATOM 699 O O . TRP A 1 93 ? 9.801 2.803 10.570 1.00 53.97 93 TRP A O 1
#

Sequence (93 aa):
MPLHQAYANDTVLTRHSDDGRVASSLSAPWLQADMLEAARIRPGHRVLEIGSGGYNAALVGPTGHVTTLDIDPAVTDRATRYLARTGTTAFRW